Protein AF-A0A1X7TLN5-F1 (afdb_monomer)

pLDDT: mean 77.19, std 11.31, range [49.88, 92.0]

InterPro domains:
  IPR027417 P-loop containing nucleoside triphosphate hydrolase [G3DSA:3.40.50.300] (1-64)

Secondary structure (DSSP, 8-state):
--HHHHTGGGTTSPPPSEEEEEE--HHHHTTSTTTTSSTT--HHHHHTT--HHHHHHHHTT--SEEEEEEPPP-

Structure (mmCIF, N/CA/C/O backbone):
data_AF-A0A1X7TLN5-F1
#
_entry.id   AF-A0A1X7TLN5-F1
#
loop_
_atom_site.group_PDB
_atom_site.id
_atom_site.type_symbol
_atom_site.label_atom_id
_atom_site.label_alt_id
_atom_site.label_comp_id
_atom_site.label_asym_id
_atom_site.label_entity_id
_atom_site.label_seq_id
_atom_site.pdbx_PDB_ins_code
_atom_site.Cartn_x
_atom_site.Cartn_y
_atom_site.Cartn_z
_atom_site.occupancy
_atom_site.B_iso_or_equiv
_atom_site.auth_seq_id
_atom_site.auth_comp_id
_atom_site.auth_asym_id
_atom_site.auth_atom_id
_atom_site.pdbx_PDB_model_num
ATOM 1 N N . ALA A 1 1 ? 9.304 9.232 4.012 1.00 63.84 1 ALA A N 1
ATOM 2 C CA . ALA A 1 1 ? 9.980 8.637 2.841 1.00 63.84 1 ALA A CA 1
ATOM 3 C C . ALA A 1 1 ? 9.135 8.913 1.602 1.00 63.84 1 ALA A C 1
ATOM 5 O O . ALA A 1 1 ? 7.918 8.975 1.741 1.00 63.84 1 ALA A O 1
ATOM 6 N N . SER A 1 2 ? 9.744 9.139 0.438 1.00 80.94 2 SER A N 1
ATOM 7 C CA . SER A 1 2 ? 9.007 9.312 -0.822 1.00 80.94 2 SER A CA 1
ATOM 8 C C . SER A 1 2 ? 8.561 7.957 -1.381 1.00 80.94 2 SER A C 1
ATOM 10 O O . SER A 1 2 ? 9.210 6.941 -1.133 1.00 80.94 2 SER A O 1
ATOM 12 N N . LEU A 1 3 ? 7.479 7.940 -2.165 1.00 78.00 3 LEU A N 1
ATOM 13 C CA . LEU A 1 3 ? 7.021 6.729 -2.860 1.00 78.00 3 LEU A CA 1
ATOM 14 C C . LEU A 1 3 ? 8.100 6.149 -3.789 1.00 78.00 3 LEU A C 1
ATOM 16 O O . LEU A 1 3 ? 8.234 4.935 -3.887 1.00 78.00 3 LEU A O 1
ATOM 20 N N . ASP A 1 4 ? 8.908 6.996 -4.430 1.00 81.88 4 ASP A N 1
ATOM 21 C CA . ASP A 1 4 ? 9.965 6.544 -5.343 1.00 81.88 4 ASP A CA 1
ATOM 22 C C . ASP A 1 4 ? 11.092 5.787 -4.645 1.00 81.88 4 ASP A C 1
ATOM 24 O O . ASP A 1 4 ? 11.667 4.870 -5.233 1.00 81.88 4 ASP A O 1
ATOM 28 N N . TRP A 1 5 ? 11.386 6.136 -3.388 1.00 86.88 5 TRP A N 1
ATOM 29 C CA . TRP A 1 5 ? 12.344 5.390 -2.577 1.00 86.88 5 TRP A CA 1
ATOM 30 C C . TRP A 1 5 ? 11.813 3.987 -2.265 1.00 86.88 5 TRP A C 1
ATOM 32 O O . TRP A 1 5 ? 12.544 3.009 -2.413 1.00 86.88 5 TRP A O 1
ATOM 42 N N . CYS A 1 6 ? 10.520 3.871 -1.935 1.00 84.50 6 CYS A N 1
ATOM 43 C CA . CYS A 1 6 ? 9.878 2.584 -1.659 1.00 84.50 6 CYS A CA 1
ATOM 44 C C . CYS A 1 6 ? 9.866 1.640 -2.874 1.00 84.50 6 CYS A C 1
ATOM 46 O O . CYS A 1 6 ? 9.880 0.434 -2.679 1.00 84.50 6 CYS A O 1
A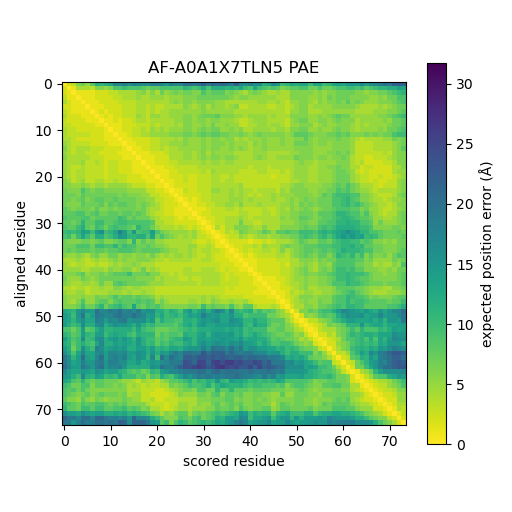TOM 48 N N . LYS A 1 7 ? 9.876 2.165 -4.110 1.00 83.56 7 LYS A N 1
ATOM 49 C CA . LYS A 1 7 ? 9.902 1.359 -5.348 1.00 83.56 7 LYS A CA 1
ATOM 50 C C . LYS A 1 7 ? 11.277 0.789 -5.688 1.00 83.56 7 LYS A C 1
ATOM 52 O O . LYS A 1 7 ? 11.369 -0.070 -6.556 1.00 83.56 7 LYS A O 1
ATOM 57 N N . GLY A 1 8 ? 12.350 1.308 -5.087 1.00 89.56 8 GLY A N 1
ATOM 58 C CA . GLY A 1 8 ? 13.728 0.920 -5.405 1.00 89.56 8 GLY A CA 1
ATOM 59 C C . GLY A 1 8 ? 13.965 -0.598 -5.411 1.00 89.56 8 GLY A C 1
ATOM 60 O O . GLY A 1 8 ? 14.501 -1.087 -6.405 1.00 89.56 8 GLY A O 1
ATOM 61 N N . PRO A 1 9 ? 13.537 -1.337 -4.369 1.00 92.00 9 PRO A N 1
ATOM 62 C CA . PRO A 1 9 ? 13.722 -2.787 -4.279 1.00 92.00 9 PRO A CA 1
ATOM 63 C C . PRO A 1 9 ? 12.965 -3.607 -5.335 1.00 92.00 9 PRO A C 1
ATOM 65 O O . PRO A 1 9 ? 13.437 -4.675 -5.706 1.00 92.00 9 PRO A O 1
ATOM 68 N N . ASP A 1 10 ? 11.833 -3.108 -5.842 1.00 88.12 10 ASP A N 1
ATOM 69 C CA . ASP A 1 10 ? 10.969 -3.842 -6.782 1.00 88.12 10 ASP A CA 1
ATOM 70 C C . ASP A 1 10 ? 11.357 -3.623 -8.259 1.00 88.12 10 ASP A C 1
ATOM 72 O O . ASP A 1 10 ? 10.792 -4.237 -9.169 1.00 88.12 10 ASP A O 1
ATOM 76 N N . ARG A 1 11 ? 12.321 -2.734 -8.541 1.00 87.25 11 ARG A N 1
ATOM 77 C CA . ARG A 1 11 ? 12.765 -2.451 -9.915 1.00 87.25 11 ARG A CA 1
ATOM 78 C C . ARG A 1 11 ? 13.424 -3.682 -10.538 1.00 87.25 11 ARG A C 1
ATOM 80 O O . ARG A 1 11 ? 14.376 -4.227 -9.994 1.00 87.25 11 ARG A O 1
ATOM 87 N N . GLY A 1 12 ? 12.973 -4.049 -11.737 1.00 87.25 12 GLY A N 1
ATOM 88 C CA . GLY A 1 12 ? 13.499 -5.193 -12.489 1.00 87.25 12 GLY A CA 1
ATOM 89 C C . GLY A 1 12 ? 12.721 -6.492 -12.280 1.00 87.25 12 GLY A C 1
ATOM 90 O O . GLY A 1 12 ? 13.010 -7.474 -12.962 1.00 87.25 12 GLY A O 1
ATOM 91 N N . LEU A 1 13 ? 11.714 -6.501 -11.399 1.00 89.06 13 LEU A N 1
ATOM 92 C CA . LEU A 1 13 ? 10.744 -7.590 -11.346 1.00 89.06 13 LEU A CA 1
ATOM 93 C C . LEU A 1 13 ? 9.891 -7.627 -12.629 1.00 89.06 13 LEU A C 1
ATOM 95 O O . LEU A 1 13 ? 9.671 -6.581 -13.250 1.00 89.06 13 LEU A O 1
ATOM 99 N N . PRO A 1 14 ? 9.393 -8.811 -13.034 1.00 89.31 14 PRO A N 1
ATOM 100 C CA . PRO A 1 14 ? 8.470 -8.931 -14.154 1.00 89.31 14 PRO A CA 1
ATOM 101 C C . PRO A 1 14 ? 7.252 -8.017 -14.001 1.00 89.31 14 PRO A C 1
ATOM 103 O O . PRO A 1 14 ? 6.612 -7.965 -12.951 1.00 89.31 14 PRO A O 1
ATOM 106 N N . CYS A 1 15 ? 6.935 -7.309 -15.081 1.00 86.25 15 CYS A N 1
ATOM 107 C CA . CYS A 1 15 ? 5.781 -6.429 -15.180 1.00 86.25 15 CYS A CA 1
ATOM 108 C C . CYS A 1 15 ? 4.507 -7.279 -15.361 1.00 86.25 15 CYS A C 1
ATOM 110 O O . CYS A 1 15 ? 4.455 -8.036 -16.331 1.00 86.25 15 CYS A O 1
ATOM 112 N N . PRO A 1 16 ? 3.501 -7.212 -14.469 1.00 86.06 16 PRO A N 1
ATOM 113 C CA . PRO A 1 16 ? 2.246 -7.934 -14.675 1.00 86.06 16 PRO A CA 1
ATOM 114 C C . PRO A 1 16 ? 1.455 -7.372 -15.868 1.00 86.06 16 PRO A C 1
ATOM 116 O O . PRO A 1 16 ? 1.425 -6.163 -16.078 1.00 86.06 16 PRO A O 1
ATOM 119 N N . ASP A 1 17 ? 0.751 -8.227 -16.615 1.00 86.06 17 ASP A N 1
ATOM 120 C CA . ASP A 1 17 ? -0.099 -7.793 -17.742 1.00 86.06 17 ASP A CA 1
ATOM 121 C C . ASP A 1 17 ? -1.357 -7.032 -17.284 1.00 86.06 17 ASP A C 1
ATOM 123 O O . ASP A 1 17 ? -1.862 -6.137 -17.971 1.00 86.06 17 ASP A O 1
ATOM 127 N N . VAL A 1 18 ? -1.871 -7.394 -16.105 1.00 84.31 18 VAL A N 1
ATOM 128 C CA . VAL A 1 18 ? -3.042 -6.782 -15.475 1.00 84.31 18 VAL A CA 1
ATOM 129 C C . VAL A 1 18 ? -2.883 -6.762 -13.958 1.00 84.31 18 VAL A C 1
ATOM 131 O O . VAL A 1 18 ? -2.403 -7.721 -13.353 1.00 84.31 18 VAL A O 1
ATOM 134 N N . ILE A 1 19 ? -3.327 -5.673 -13.333 1.00 83.06 19 ILE A N 1
ATOM 135 C CA . ILE A 1 19 ? -3.451 -5.557 -11.879 1.00 83.06 19 ILE A CA 1
ATOM 136 C C . ILE A 1 19 ? -4.934 -5.416 -11.541 1.00 83.06 19 ILE A C 1
ATOM 138 O O . ILE A 1 19 ? -5.599 -4.471 -11.970 1.00 83.06 19 ILE A O 1
ATOM 142 N N . LEU A 1 20 ? -5.456 -6.355 -10.754 1.00 83.38 20 LEU A N 1
ATOM 143 C CA . LEU A 1 20 ? -6.809 -6.285 -10.209 1.00 83.38 20 LEU A CA 1
ATOM 144 C C . LEU A 1 20 ? -6.741 -5.689 -8.807 1.00 83.38 20 LEU A C 1
ATOM 146 O O . LEU A 1 20 ? -6.179 -6.295 -7.894 1.00 83.38 20 LEU A O 1
ATOM 150 N N . TYR A 1 21 ? -7.307 -4.498 -8.640 1.00 82.44 21 TYR A N 1
ATOM 151 C CA . TYR A 1 21 ? -7.415 -3.866 -7.334 1.00 82.44 21 TYR A CA 1
ATOM 152 C C . TYR A 1 21 ? -8.793 -4.130 -6.742 1.00 82.44 21 TYR A C 1
ATOM 154 O O . TYR A 1 21 ? -9.800 -3.593 -7.207 1.00 82.44 21 TYR A O 1
ATOM 162 N N . PHE A 1 22 ? -8.826 -4.956 -5.702 1.00 82.31 22 PHE A N 1
ATOM 163 C CA . PHE A 1 22 ? -10.043 -5.237 -4.958 1.00 82.31 22 PHE A CA 1
ATOM 164 C C . PHE A 1 22 ? -10.259 -4.163 -3.903 1.00 82.31 22 PHE A C 1
ATOM 166 O O . PHE A 1 22 ? -9.566 -4.122 -2.885 1.00 82.31 22 PHE A O 1
ATOM 173 N N . HIS A 1 23 ? -11.222 -3.288 -4.168 1.00 81.69 23 HIS A N 1
ATOM 174 C CA . HIS A 1 23 ? -11.598 -2.239 -3.241 1.00 81.69 23 HIS A CA 1
ATOM 175 C C . HIS A 1 23 ? -12.718 -2.735 -2.327 1.00 81.69 23 HIS A C 1
ATOM 177 O O . HIS A 1 23 ? -13.749 -3.215 -2.798 1.00 81.69 23 HIS A O 1
ATOM 183 N N . LEU A 1 24 ? -12.502 -2.604 -1.021 1.00 82.88 24 LEU A N 1
ATOM 184 C CA . LEU A 1 24 ? -13.484 -2.877 0.020 1.00 82.88 24 LEU A CA 1
ATOM 185 C C . LEU A 1 24 ? -13.549 -1.655 0.932 1.00 82.88 24 LEU A C 1
ATOM 187 O O . LEU A 1 24 ? -12.507 -1.087 1.279 1.00 82.88 24 LEU A O 1
ATOM 191 N N . SER A 1 25 ? -14.754 -1.264 1.337 1.00 79.94 25 SER A N 1
ATOM 192 C CA . SER A 1 25 ? -14.908 -0.163 2.282 1.00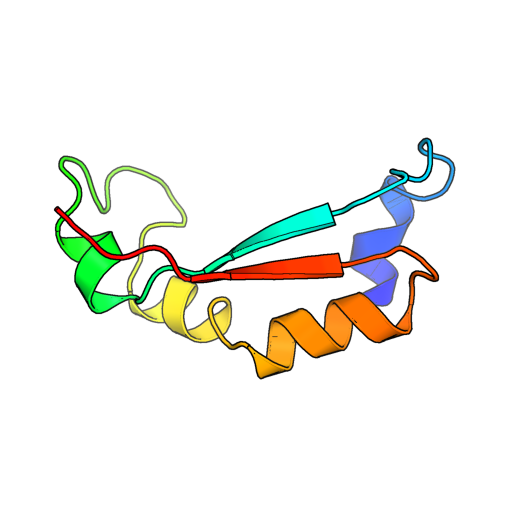 79.94 25 SER A CA 1
ATOM 193 C C . SER A 1 25 ? -14.292 -0.517 3.644 1.00 79.94 25 SER A C 1
ATOM 195 O O . SER A 1 25 ? -14.313 -1.673 4.080 1.00 79.94 25 SER A O 1
ATOM 197 N N . SER A 1 26 ? -13.771 0.485 4.361 1.00 79.19 26 SER A N 1
ATOM 198 C CA . SER A 1 26 ? -13.246 0.292 5.723 1.00 79.19 26 SER A CA 1
ATOM 199 C C . SER A 1 26 ? -14.295 -0.326 6.657 1.00 79.19 26 SER A C 1
ATOM 201 O O . SER A 1 26 ? -13.969 -1.139 7.518 1.00 79.19 26 SER A O 1
ATOM 203 N N . GLU A 1 27 ? -15.564 0.037 6.465 1.00 82.31 27 GLU A N 1
ATOM 204 C CA . GLU A 1 27 ? -16.709 -0.457 7.235 1.00 82.31 27 GLU A CA 1
ATOM 205 C C . GLU A 1 27 ? -16.978 -1.945 7.009 1.00 82.31 27 GLU A C 1
ATOM 207 O O . GLU A 1 27 ? -17.309 -2.659 7.953 1.00 82.31 27 GLU A O 1
ATOM 212 N N . GLU A 1 28 ? -16.825 -2.434 5.779 1.00 82.19 28 GLU A N 1
ATOM 213 C CA . GLU A 1 28 ? -16.952 -3.860 5.473 1.00 82.19 28 GLU A CA 1
ATOM 214 C C . GLU A 1 28 ? -15.719 -4.653 5.908 1.00 82.19 28 GLU A C 1
ATOM 216 O O . GLU A 1 28 ? -15.859 -5.773 6.398 1.00 82.19 28 GLU A O 1
ATOM 221 N N . GLY A 1 29 ? -14.521 -4.070 5.805 1.00 81.06 29 GLY A N 1
ATOM 222 C CA . GLY A 1 29 ? -13.286 -4.693 6.286 1.00 81.06 29 GLY A CA 1
ATOM 223 C C . GLY A 1 29 ? -13.326 -4.997 7.786 1.00 81.06 29 GLY A C 1
ATOM 224 O O . GLY A 1 29 ? -12.933 -6.085 8.202 1.00 81.06 29 GLY A O 1
ATOM 225 N N . LEU A 1 30 ? -13.896 -4.082 8.578 1.00 82.88 30 LEU A N 1
ATOM 226 C CA . LEU A 1 30 ? -14.104 -4.244 10.023 1.00 82.88 30 LEU A CA 1
ATOM 227 C C . LEU A 1 30 ? -15.022 -5.419 10.390 1.00 82.88 30 LEU A C 1
ATOM 229 O O . LEU A 1 30 ? -14.949 -5.921 11.508 1.00 82.88 30 LEU A O 1
ATOM 233 N N . LYS A 1 31 ? -15.896 -5.857 9.475 1.00 84.50 31 LYS A N 1
ATOM 234 C CA . LYS A 1 31 ? -16.822 -6.977 9.712 1.00 84.50 31 LYS A CA 1
ATOM 235 C C . LYS A 1 31 ? -16.149 -8.343 9.543 1.00 84.50 31 LYS A C 1
ATOM 237 O O . LYS A 1 31 ? -16.774 -9.361 9.837 1.00 84.50 31 LYS A O 1
ATOM 242 N N . ARG A 1 32 ? -14.903 -8.396 9.054 1.00 84.69 32 ARG A N 1
ATOM 243 C CA . ARG A 1 32 ? -14.156 -9.653 8.910 1.00 84.69 32 ARG A CA 1
ATOM 244 C C . ARG A 1 32 ? -13.773 -10.190 10.287 1.00 84.69 32 ARG A C 1
ATOM 246 O O . ARG A 1 32 ? -13.275 -9.461 11.141 1.00 84.69 32 ARG A O 1
ATOM 253 N N . SER A 1 33 ? -13.979 -11.489 10.487 1.00 83.81 33 SER A N 1
ATOM 254 C CA . SER A 1 33 ? -13.491 -12.183 11.678 1.00 83.81 33 SER A CA 1
ATOM 255 C C . SER A 1 33 ? -11.972 -12.030 11.783 1.00 83.81 33 SER A C 1
ATOM 257 O O . SER A 1 33 ? -11.280 -12.291 10.800 1.00 83.81 33 SER A O 1
ATOM 259 N N . GLY A 1 34 ? -11.474 -11.641 12.957 1.00 83.19 34 GLY A N 1
ATOM 260 C CA . GLY A 1 34 ? -10.039 -11.462 13.206 1.00 83.19 34 GLY A CA 1
ATOM 261 C C . GLY A 1 34 ? -9.483 -10.085 12.831 1.00 83.19 34 GLY A C 1
ATOM 262 O O . GLY A 1 34 ? -8.280 -9.889 12.936 1.00 83.19 34 GLY A O 1
ATOM 263 N N . TYR A 1 35 ? -10.324 -9.118 12.431 1.00 84.19 35 TYR A N 1
ATOM 264 C CA . TYR A 1 35 ? -9.849 -7.756 12.170 1.00 84.19 35 TYR A CA 1
ATOM 265 C C . TYR A 1 35 ? -9.145 -7.167 13.402 1.00 84.19 35 TYR A C 1
ATOM 267 O O . TYR A 1 35 ? -9.746 -7.038 14.473 1.00 84.19 35 TYR A O 1
ATOM 275 N N . GLY A 1 36 ? -7.895 -6.745 13.220 1.00 84.44 36 GLY A N 1
ATOM 276 C CA . GLY A 1 36 ? -7.081 -6.102 14.252 1.00 84.44 36 GLY A CA 1
ATOM 277 C C . GLY A 1 36 ? -6.035 -7.019 14.877 1.00 84.44 36 G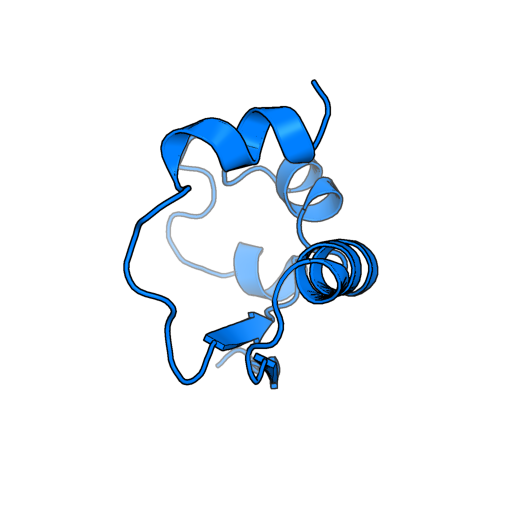LY A C 1
ATOM 278 O O . GLY A 1 36 ? -5.282 -6.561 15.741 1.00 84.44 36 GLY A O 1
ATOM 279 N N . GLU A 1 37 ? -5.962 -8.279 14.444 1.00 88.56 37 GLU A N 1
ATOM 280 C CA . GLU A 1 37 ? -4.911 -9.211 14.860 1.00 88.56 37 GLU A CA 1
ATOM 281 C C . GLU A 1 37 ? -3.596 -8.949 14.114 1.00 88.56 37 GLU A C 1
ATOM 283 O O . GLU A 1 37 ? -2.512 -9.114 14.686 1.00 88.56 37 GLU A O 1
ATOM 288 N N . GLU A 1 38 ? -3.657 -8.464 12.868 1.00 88.50 38 GLU A N 1
ATOM 289 C CA . GLU A 1 38 ? -2.455 -8.102 12.121 1.00 88.50 38 GLU A CA 1
ATOM 290 C C . GLU A 1 38 ? -1.997 -6.657 12.379 1.00 88.50 38 GLU A C 1
ATOM 292 O O . GLU A 1 38 ? -2.773 -5.725 12.602 1.00 88.50 38 GLU A O 1
ATOM 297 N N . ARG A 1 39 ? -0.681 -6.429 12.268 1.00 88.44 39 ARG A N 1
ATOM 298 C CA . ARG A 1 39 ? -0.019 -5.146 12.583 1.00 88.44 39 ARG A CA 1
ATOM 299 C C . ARG A 1 39 ? -0.650 -3.930 11.891 1.00 88.44 39 ARG A C 1
ATOM 301 O O . ARG A 1 39 ? -0.649 -2.838 12.466 1.00 88.44 39 ARG A O 1
ATOM 308 N N . TYR A 1 40 ? -1.129 -4.113 10.663 1.00 85.81 40 TYR A N 1
ATOM 3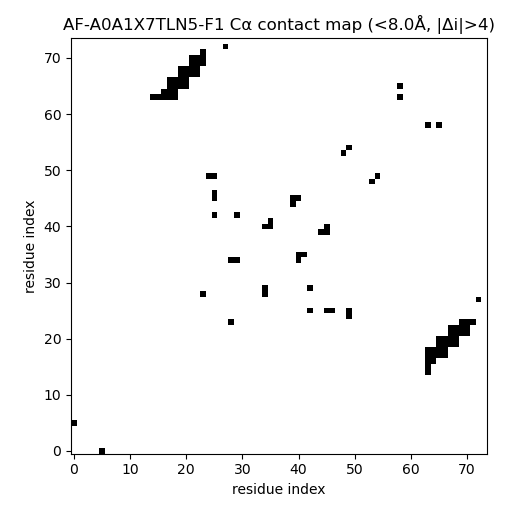09 C CA . TYR A 1 40 ? -1.657 -3.050 9.810 1.00 85.81 40 TYR A CA 1
ATOM 310 C C . TYR A 1 40 ? -3.190 -3.017 9.749 1.00 85.81 40 TYR A C 1
ATOM 312 O O . TYR A 1 40 ? -3.750 -2.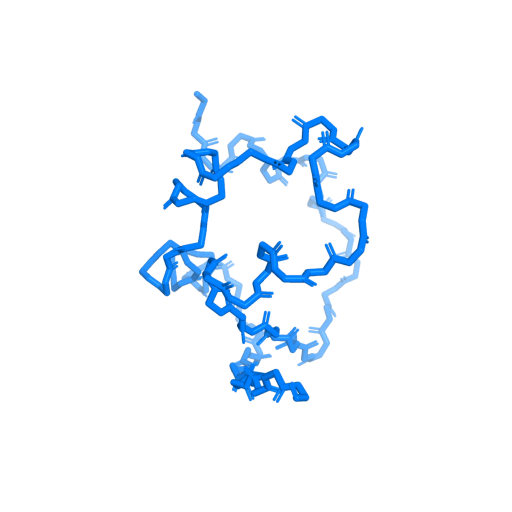140 9.092 1.00 85.81 40 TYR A O 1
ATOM 320 N N . GLU A 1 41 ? -3.891 -3.887 10.473 1.00 85.62 41 GLU A N 1
ATOM 321 C CA . GLU A 1 41 ? -5.358 -3.906 10.553 1.00 85.62 41 GLU A CA 1
ATOM 322 C C . GLU A 1 41 ? -5.883 -2.895 11.581 1.00 85.62 41 GLU A C 1
ATOM 324 O O . GLU A 1 41 ? -6.622 -3.203 12.512 1.00 85.62 41 GLU A O 1
ATOM 329 N N . LYS A 1 42 ? -5.472 -1.636 11.430 1.00 87.31 42 LYS A N 1
ATOM 330 C CA . LYS A 1 42 ? -5.957 -0.526 12.254 1.00 87.31 42 LYS A CA 1
ATOM 331 C C . LYS A 1 42 ? -6.755 0.418 11.381 1.00 87.31 42 LYS A C 1
ATOM 333 O O . LYS A 1 42 ? -6.235 0.878 10.367 1.00 87.31 42 LYS A O 1
ATOM 338 N N . LYS A 1 43 ? -7.969 0.770 11.808 1.00 83.00 43 LYS A N 1
ATOM 339 C CA . LYS A 1 43 ? -8.885 1.637 11.049 1.00 83.00 43 LYS A CA 1
ATOM 340 C C . LYS A 1 43 ? -8.207 2.924 10.573 1.00 83.00 43 LYS A C 1
ATOM 342 O O . LYS A 1 43 ? -8.202 3.192 9.383 1.00 83.00 43 LYS A O 1
ATOM 347 N N . SER A 1 44 ? -7.530 3.640 11.470 1.00 84.75 44 SER A N 1
ATOM 348 C CA . SER A 1 44 ? -6.819 4.883 11.140 1.00 84.75 44 SER A CA 1
ATOM 349 C C . SER A 1 44 ? -5.662 4.693 10.152 1.00 84.75 44 SER A C 1
ATOM 351 O O . SER A 1 44 ? -5.368 5.585 9.360 1.00 84.75 44 SER A O 1
ATOM 353 N N . PHE A 1 45 ? -4.998 3.533 10.173 1.00 84.31 45 PHE A N 1
ATOM 354 C CA . PHE A 1 45 ? -3.927 3.212 9.229 1.00 84.31 45 PHE A CA 1
ATOM 355 C C . PHE A 1 45 ? -4.499 2.852 7.857 1.00 84.31 45 PHE A C 1
ATOM 357 O O . PHE A 1 45 ? -4.014 3.330 6.836 1.00 84.31 45 PHE A O 1
ATOM 364 N N . GLN A 1 46 ? -5.569 2.060 7.847 1.00 82.56 46 GLN A N 1
ATOM 365 C CA . GLN A 1 46 ? -6.281 1.675 6.640 1.00 82.56 46 GLN A CA 1
ATOM 366 C C . GLN A 1 46 ? -6.964 2.878 5.984 1.00 82.56 46 GLN A C 1
ATOM 368 O O . GLN A 1 46 ? -6.847 3.025 4.784 1.00 82.56 46 GLN A O 1
ATOM 373 N N . GLU A 1 47 ? -7.541 3.823 6.724 1.00 80.50 47 GLU A N 1
ATOM 374 C CA . GLU A 1 47 ? -8.063 5.085 6.167 1.00 80.50 47 GLU A CA 1
ATOM 375 C C . GLU A 1 47 ? -6.970 5.941 5.504 1.00 80.50 47 GLU A C 1
ATOM 377 O O . GLU A 1 47 ? -7.224 6.628 4.518 1.00 80.50 47 GLU A O 1
ATOM 382 N N . CYS A 1 48 ? -5.724 5.863 5.986 1.00 76.81 48 CYS A N 1
ATOM 383 C CA . CYS A 1 48 ? -4.591 6.514 5.328 1.00 76.81 48 CYS A CA 1
ATOM 384 C C . CYS A 1 48 ? -4.164 5.814 4.022 1.00 76.81 48 CYS A C 1
ATOM 386 O O . CYS A 1 48 ? -3.419 6.404 3.241 1.00 76.81 48 CYS A O 1
ATOM 388 N N . ILE A 1 49 ? -4.557 4.560 3.785 1.00 74.06 49 ILE A N 1
ATOM 389 C CA . ILE A 1 49 ? -4.107 3.737 2.644 1.00 74.06 49 ILE A CA 1
ATOM 390 C C . ILE A 1 49 ? -5.230 3.535 1.626 1.00 74.06 49 ILE A C 1
ATOM 392 O O . ILE A 1 49 ? -5.013 3.705 0.427 1.00 74.06 49 ILE A O 1
ATOM 396 N N . ILE A 1 50 ? -6.419 3.189 2.118 1.00 64.94 50 ILE A N 1
ATOM 397 C CA . ILE A 1 50 ? -7.676 2.976 1.408 1.00 64.94 50 ILE A CA 1
ATOM 398 C C . ILE A 1 50 ? -8.231 4.348 1.022 1.00 64.94 50 ILE A C 1
ATOM 400 O O . ILE A 1 50 ? -9.173 4.875 1.603 1.00 64.94 50 ILE A O 1
ATOM 404 N N . GLY A 1 51 ? -7.603 4.953 0.027 1.00 60.09 51 GLY A N 1
ATOM 405 C CA . GLY A 1 51 ? -8.184 6.053 -0.718 1.00 60.09 51 GLY A CA 1
ATOM 406 C C . GLY A 1 51 ? -8.086 5.706 -2.195 1.00 60.09 51 GLY A C 1
ATOM 407 O O . GLY A 1 51 ? -6.968 5.427 -2.645 1.00 60.09 51 GLY A O 1
ATOM 408 N N . PRO A 1 52 ? -9.186 5.748 -2.974 1.00 56.16 52 PRO A N 1
ATOM 409 C CA . PRO A 1 52 ? -9.097 5.604 -4.424 1.00 56.16 52 PRO A CA 1
ATOM 410 C C . PRO A 1 52 ? -8.072 6.592 -4.993 1.00 56.16 52 PRO A C 1
ATOM 412 O O . PRO A 1 52 ? -7.302 6.233 -5.873 1.00 56.16 52 PRO A O 1
ATOM 415 N N . GLU A 1 53 ? -7.955 7.789 -4.420 1.00 56.88 53 GLU A N 1
ATOM 416 C CA . GLU A 1 53 ? -6.993 8.812 -4.845 1.00 56.88 53 GLU A CA 1
ATOM 417 C C . GLU A 1 53 ? -5.526 8.413 -4.649 1.00 56.88 53 GLU A C 1
ATOM 419 O O . GLU A 1 53 ? -4.689 8.674 -5.514 1.00 56.88 53 GLU A O 1
ATOM 424 N N . ARG A 1 54 ? -5.202 7.707 -3.557 1.00 63.47 54 ARG A N 1
ATOM 425 C CA . ARG A 1 54 ? -3.851 7.161 -3.372 1.00 63.47 54 ARG A CA 1
ATOM 426 C C . ARG A 1 54 ? -3.599 6.014 -4.332 1.00 63.47 54 ARG A C 1
ATOM 428 O O . ARG A 1 54 ? -2.504 5.956 -4.877 1.00 63.47 54 ARG A O 1
ATOM 435 N N . PHE A 1 55 ? -4.601 5.167 -4.595 1.00 62.91 55 PHE A N 1
ATOM 436 C CA . PHE A 1 55 ? -4.478 4.091 -5.581 1.00 62.91 55 PHE A CA 1
ATOM 437 C C . PHE A 1 55 ? -4.189 4.625 -6.996 1.00 62.91 55 PHE A C 1
ATOM 439 O O . PHE A 1 55 ? -3.271 4.145 -7.661 1.00 62.91 55 PHE A O 1
ATOM 446 N N . HIS A 1 56 ? -4.871 5.699 -7.406 1.00 56.81 56 HIS A N 1
ATOM 447 C CA . HIS A 1 56 ? -4.594 6.405 -8.665 1.00 56.81 56 HIS A CA 1
ATOM 448 C C . HIS A 1 56 ? -3.166 6.974 -8.714 1.00 56.81 56 HIS A C 1
ATOM 450 O O . HIS A 1 56 ? -2.537 6.981 -9.770 1.00 56.81 56 HIS A O 1
ATOM 456 N N . GLN A 1 57 ? -2.589 7.377 -7.578 1.00 57.66 57 GLN A N 1
ATOM 457 C CA . GLN A 1 57 ? -1.199 7.842 -7.515 1.00 57.66 57 GLN A CA 1
ATOM 458 C C . GLN A 1 57 ? -0.172 6.721 -7.792 1.00 57.66 57 GLN A C 1
ATOM 460 O O . GLN A 1 57 ? 0.904 7.003 -8.323 1.00 57.66 57 GLN A O 1
ATOM 465 N N . TYR A 1 58 ? -0.500 5.449 -7.510 1.00 59.00 58 TYR A N 1
ATOM 466 C CA . TYR A 1 58 ? 0.318 4.294 -7.932 1.00 59.00 58 TYR A CA 1
ATOM 467 C C . TYR A 1 58 ? 0.199 4.013 -9.440 1.00 59.00 58 TYR A C 1
ATOM 469 O O . TYR A 1 58 ? 1.127 3.466 -10.040 1.00 59.00 58 TYR A O 1
ATOM 477 N N . GLN A 1 59 ? -0.909 4.429 -10.059 1.00 53.59 59 GLN A N 1
ATOM 478 C CA . GLN A 1 59 ? -1.239 4.208 -11.471 1.00 53.59 59 GLN A CA 1
ATOM 479 C C . GLN A 1 59 ? -0.372 5.052 -12.424 1.00 53.59 59 GLN A C 1
ATOM 481 O O . GLN A 1 59 ? -0.057 4.616 -13.524 1.00 53.59 59 GLN A O 1
ATOM 486 N N . TYR A 1 60 ? 0.096 6.228 -11.993 1.00 49.88 60 TYR A N 1
ATOM 487 C CA . TYR A 1 60 ? 0.844 7.154 -12.860 1.00 49.88 60 TYR A CA 1
ATOM 488 C C . TYR A 1 60 ? 2.287 6.739 -13.186 1.00 49.88 60 TYR A C 1
ATOM 490 O O . TYR A 1 60 ? 2.914 7.361 -14.040 1.00 49.88 60 TYR A O 1
ATOM 498 N N . SER A 1 61 ? 2.838 5.711 -12.534 1.00 52.25 61 SER A N 1
ATOM 499 C CA . SER A 1 61 ? 4.227 5.280 -12.781 1.00 52.25 61 SER A CA 1
ATOM 500 C C . SER A 1 61 ? 4.371 3.979 -13.559 1.00 52.25 61 SER A C 1
ATOM 502 O O . SER A 1 61 ? 5.493 3.538 -13.797 1.00 52.25 61 SER A O 1
ATOM 504 N N . ILE A 1 62 ? 3.260 3.333 -13.901 1.00 54.34 62 ILE A N 1
ATOM 505 C CA . ILE A 1 62 ? 3.264 1.982 -14.437 1.00 54.34 62 ILE A CA 1
ATOM 506 C C . ILE A 1 62 ? 2.258 1.936 -15.591 1.00 54.34 62 ILE A C 1
ATOM 508 O O . ILE A 1 62 ? 1.059 2.097 -15.388 1.00 54.34 62 ILE A O 1
ATOM 512 N N . THR A 1 63 ? 2.747 1.702 -16.807 1.00 55.53 63 THR A N 1
ATOM 513 C CA . THR A 1 63 ? 1.950 1.527 -18.033 1.00 55.53 63 THR A CA 1
ATOM 514 C C . THR A 1 63 ? 1.245 0.160 -18.046 1.00 55.53 63 THR A C 1
ATOM 516 O O . THR A 1 63 ? 1.364 -0.594 -19.005 1.00 55.53 63 THR A O 1
ATOM 519 N N . ILE A 1 64 ? 0.584 -0.220 -16.952 1.00 65.75 64 ILE A N 1
ATOM 520 C CA . ILE A 1 64 ? -0.109 -1.508 -16.805 1.00 65.75 64 ILE A CA 1
ATOM 521 C C . ILE A 1 64 ? -1.603 -1.252 -16.704 1.00 65.75 64 ILE A C 1
ATOM 523 O O . ILE A 1 64 ? -2.051 -0.286 -16.085 1.00 65.75 64 ILE A O 1
ATOM 527 N N . ASN A 1 65 ? -2.381 -2.155 -17.292 1.00 69.94 65 ASN A N 1
ATOM 528 C CA . ASN A 1 65 ? -3.828 -2.147 -17.169 1.00 69.94 65 ASN A CA 1
ATOM 529 C C . ASN A 1 65 ? -4.225 -2.432 -15.716 1.00 69.94 65 ASN A C 1
ATOM 531 O O . ASN A 1 65 ? -4.024 -3.537 -15.209 1.00 69.94 65 ASN A O 1
ATOM 535 N N . VAL A 1 66 ? -4.808 -1.440 -15.045 1.00 70.88 66 VAL A N 1
ATOM 536 C CA . VAL A 1 66 ? -5.353 -1.595 -13.692 1.00 70.88 66 VAL A CA 1
ATOM 537 C C . VAL A 1 66 ? -6.870 -1.559 -13.767 1.00 70.88 66 VAL A C 1
ATOM 539 O O . VAL A 1 66 ? -7.438 -0.608 -14.299 1.00 70.88 66 VAL A O 1
ATOM 542 N N . SER A 1 67 ? -7.524 -2.580 -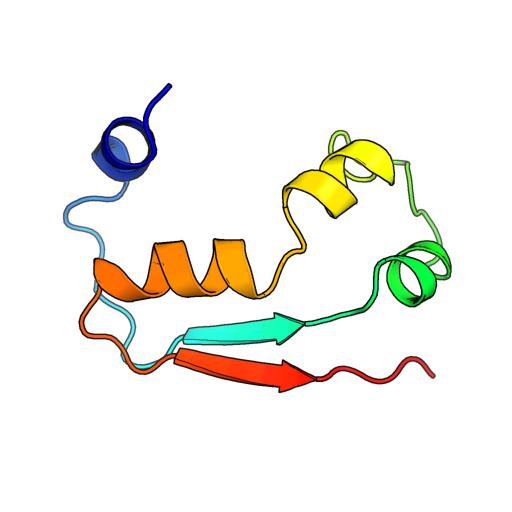13.220 1.00 76.75 67 SER A N 1
ATOM 543 C CA . SER A 1 67 ? -8.985 -2.630 -13.101 1.00 76.75 67 SER A CA 1
ATOM 544 C C . SER A 1 67 ? -9.385 -2.604 -11.632 1.00 76.75 67 SER A C 1
ATOM 546 O O . SER A 1 67 ? -8.944 -3.450 -10.851 1.00 76.75 67 SER A O 1
ATOM 548 N N . MET A 1 68 ? -10.216 -1.631 -11.255 1.00 78.38 68 MET A N 1
ATOM 549 C CA . MET A 1 68 ? -10.839 -1.598 -9.935 1.00 78.38 68 MET A CA 1
ATOM 550 C C . MET A 1 68 ? -12.046 -2.534 -9.928 1.00 78.38 68 MET A C 1
ATOM 552 O O . MET A 1 68 ? -12.893 -2.477 -10.819 1.00 78.38 68 MET A O 1
ATOM 556 N N . VAL A 1 69 ? -12.123 -3.378 -8.907 1.00 82.31 69 VAL A N 1
ATOM 557 C CA . VAL A 1 69 ? -13.259 -4.263 -8.668 1.00 82.31 69 VAL A CA 1
ATOM 558 C C . VAL A 1 69 ? -13.839 -3.909 -7.307 1.00 82.31 69 VAL A C 1
ATOM 560 O O . VAL A 1 69 ? -13.186 -4.104 -6.279 1.00 82.31 69 VAL A O 1
ATOM 563 N N . GLU A 1 70 ? -15.057 -3.371 -7.307 1.00 80.56 70 GLU A N 1
ATOM 564 C CA . GLU A 1 70 ? -15.809 -3.108 -6.081 1.00 80.56 70 GLU A CA 1
ATOM 565 C C . GLU A 1 70 ? -16.297 -4.423 -5.481 1.00 80.56 70 GLU A C 1
ATOM 567 O O . GLU A 1 70 ? -17.042 -5.184 -6.106 1.00 80.56 70 GLU A O 1
ATOM 572 N N . MET A 1 71 ? -15.873 -4.689 -4.252 1.00 79.94 71 MET A N 1
ATOM 573 C CA . MET A 1 71 ? -16.336 -5.835 -3.489 1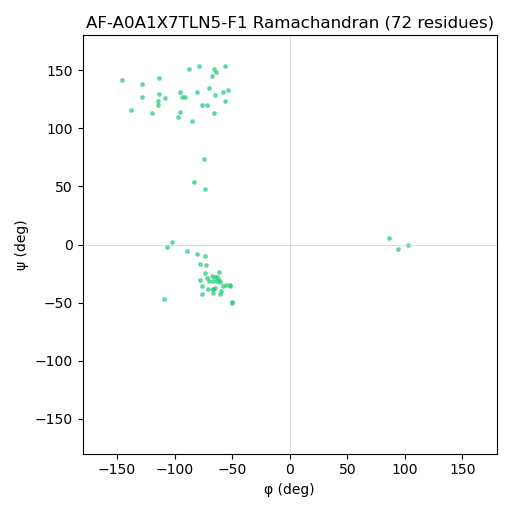.00 79.94 71 MET A CA 1
ATOM 574 C C . MET A 1 71 ? -17.516 -5.413 -2.623 1.00 79.94 71 MET A C 1
ATOM 576 O O . MET A 1 71 ? -17.406 -4.469 -1.849 1.00 79.94 71 MET A O 1
ATOM 580 N N . LYS A 1 72 ? -18.635 -6.134 -2.733 1.00 73.06 72 LYS A N 1
ATOM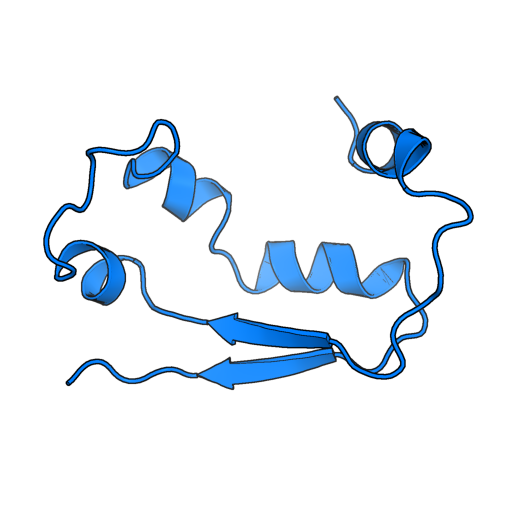 581 C CA . LYS A 1 72 ? -19.751 -6.030 -1.787 1.00 73.06 72 LYS A CA 1
ATOM 582 C C . LYS A 1 72 ? -19.597 -7.117 -0.731 1.00 73.06 72 LYS A C 1
ATOM 584 O O . LYS A 1 72 ? -19.366 -8.281 -1.075 1.00 73.06 72 LYS A O 1
ATOM 589 N N . GLY A 1 73 ? -19.708 -6.743 0.539 1.00 66.50 73 GLY A N 1
ATOM 590 C CA . GLY A 1 73 ? -19.789 -7.684 1.650 1.00 66.50 73 GLY A CA 1
ATOM 591 C C . GLY A 1 73 ? -20.953 -8.666 1.472 1.00 66.50 73 GLY A C 1
ATOM 592 O O . GLY A 1 73 ? -21.926 -8.371 0.777 1.00 66.50 73 GLY A O 1
ATOM 593 N N . ARG A 1 74 ? -20.826 -9.852 2.075 1.00 61.16 74 ARG A N 1
ATOM 594 C CA . ARG A 1 74 ? -21.947 -10.795 2.206 1.00 61.16 74 ARG A CA 1
ATOM 595 C C . ARG A 1 74 ? -23.000 -10.269 3.171 1.00 61.16 74 ARG A C 1
ATOM 597 O O . ARG A 1 74 ? -22.601 -9.619 4.165 1.00 61.16 74 ARG A O 1
#

Sequence (74 aa):
ASLDWCKGPDRGLPCPDVILYFHLSSEEGLKRSGYGEERYEKKSFQECIIGPERFHQYQYSITINVSMVEMKGR

Radius of gyration: 14.4 Å; Cα contacts (8 Å, |Δi|>4): 52; chains: 1; bounding box: 36×22×33 Å

Solvent-accessible surface area (backbone atoms only — not comparable to full-atom values): 4914 Å² total; per-residue (Å²): 134,59,74,72,65,71,46,58,85,61,66,86,59,87,80,64,82,62,45,79,44,79,46,64,53,73,75,56,55,63,70,42,89,71,65,54,76,51,97,70,51,38,70,77,58,39,61,74,56,72,36,75,70,56,53,54,63,63,48,78,79,46,101,49,53,70,47,82,41,84,57,77,77,134

Organism: Amphimedon queenslandica (NCBI:txid400682)

Nearest PDB structures (foldseek):
  1w2h-assembly1_B  TM=6.987E-01  e=1.413E+00  Mycobacterium tuberculosis
  3idf-assembly1_A  TM=3.179E-01 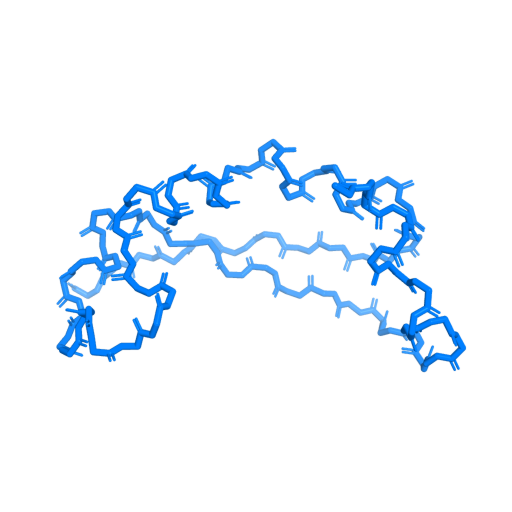 e=3.458E+00  Wolinella succinogenes

Foldseek 3Di:
DDPVVVCVVVPPPDADQEAEAEADDLVLLVVDPPQPVDPQSDSVSCVVVRDVVVVVVVVVPHPHHYDYDYDDHD

Mean predicted aligned error: 7.19 Å